Protein 4B4S (pdb70)

Radius of gyration: 15.06 Å; Cα contacts (8 Å, |Δi|>4): 180; chains: 2; bounding box: 37×44×38 Å

GO terms:
  GO:0089720 caspase binding (F, IPI)
  GO:0005515 protein binding (F, IPI)
  GO:0005739 mitochondrion (C, IDA)
  GO:0005829 cytosol (C, IDA)
  GO:0043066 negative regulation of apoptotic process (P, IDA)
  GO:0016020 membrane (C, TAS)
  GO:0007283 spermatogenesis (P, TAS)
  GO:0007292 female gamete generation (P, TAS)
  GO:0044233 mitochondria-associated endoplasmic reticulum membrane contact site (C, IDA)
  GO:0005783 endoplasmic reticulum (C, IDA)
  GO:0031965 nuclear membrane (C, EXP)
  GO:0005739 mitochondrion (C, EXP)
  GO:0005783 endoplasmic reticulum (C, EXP)
  GO:0005509 calcium ion binding (F, IMP)
  GO:0006915 apoptotic process (P, IMP)

Nearest PDB structures (foldseek):
  4b4s-assembly1_A  TM=1.007E+00  e=3.219E-21  Homo sapiens
  6fbx-assembly1_A  TM=8.158E-01  e=7.423E-06  Danio rerio
  6u63-assembly1_A  TM=7.486E-01  e=1.876E-05  Homo sapiens
  6o6g-assembly1_A  TM=7.548E-01  e=5.487E-05  Homo sapiens
  6fs2-assembly2_B  TM=7.278E-01  e=7.721E-05  Homo sapiens

Solvent-accessible surface area: 8737 Å² total; per-residue (Å²): 73,120,35,73,109,85,0,56,88,2,1,46,22,4,0,34,54,7,11,78,106,53,86,45,121,98,63,86,56,65,30,82,2,0,43,16,4,20,74,6,2,54,136,0,46,100,74,25,142,101,47,2,57,81,39,39,47,64,132,34,91,38,67,91,12,0,35,84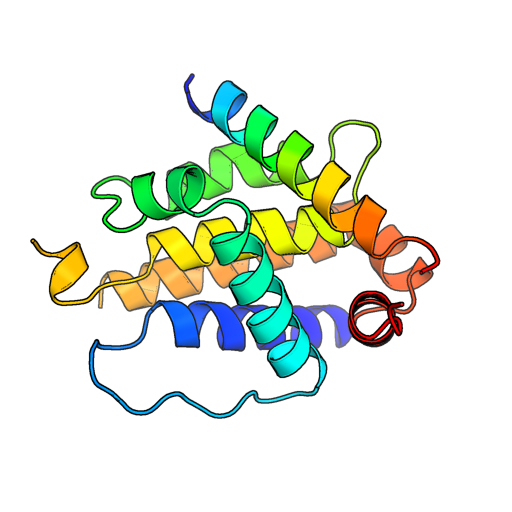,0,0,78,31,0,2,32,58,98,112,8,32,31,7,0,1,4,0,0,1,5,0,0,0,0,0,1,0,44,100,10,101,162,38,114,111,91,67,22,52,114,12,14,128,120,0,24,59,19,2,2,39,71,4,4,48,138,11,61,75,53,0,98,94,80,49,10,3,87,17,1,4,140,39,20,141,23,115,109,170,188,75,17,78,154,23,2,87,68,0,42,130,1,0,46,51,1,23,68,100,25,46,240,66

Sequence (172 aa):
DPLRERTELLLADYLGYSAREPGTPEPAPSTPEAAVLRSAAARLRQIHRSFFSAYLGYPGNRFELVALMADSVLSDSPGPTWGRVVTLVTFAGTLLERGPLVTAGDVARDSQRLVALLSSRLMGQHRAWLQAQGGWDGFSHFFRTPFPRPEIWIAQELRRIGDEFNAYYARR

InterPro domains:
  IPR002475 Bcl2-like [PS50062] (81-165)
  IPR020717 Apoptosis regulator, Bcl-2, BH1 motif, conserved site [PS01080] (86-105)
  IPR020726 Apoptosis regulator, Bcl-2, BH2 motif, conserved site [PS01258] (156-167)
  IPR026298 Bcl-2 family [PTHR11256] (7-190)
  IPR026298 Bcl-2 family [cd06845] (16-169)
  IPR036834 Bcl-2-like superfamily [G3DSA:1.10.437.10] (15-170)
  IPR036834 Bcl-2-like superfamily [SSF56854] (5-195)
  IPR046371 Bcl-2, Bcl-2 homology region 1-3 [PF00452] (49-163)
  IPR046371 Bcl-2, Bcl-2 homology region 1-3 [SM00337] (49-163)

Structure (mmCIF, N/CA/C/O backbone):
data_4B4S
#
_entry.id   4B4S
#
_cell.length_a   39.843
_cell.length_b   94.845
_cell.length_c   96.372
_cell.angle_alpha   90.00
_cell.angle_beta   90.00
_cell.angle_gamma   90.00
#
_symmetry.space_group_name_H-M   'C 2 2 21'
#
loop_
_entity.id
_entity.type
_entity.pdbx_description
1 polymer 'BCL-2-LIKE PROTEIN 10'
2 polymer 'BCL-2-LIKE PROTEIN 11'
3 non-polymer 'TETRAETHYLENE GLYCOL'
4 water water
#
loop_
_atom_site.group_PDB
_atom_site.id
_atom_site.type_symbol
_atom_site.label_atom_id
_atom_site.label_alt_id
_atom_site.label_comp_id
_atom_site.label_asym_id
_atom_site.label_entity_id
_atom_site.label_seq_id
_atom_site.pdbx_PDB_ins_code
_atom_site.Cartn_x
_atom_site.Cartn_y
_atom_site.Cartn_z
_atom_site.occupancy
_atom_site.B_iso_or_equiv
_atom_site.auth_seq_id
_atom_site.auth_comp_id
_atom_site.auth_asym_id
_atom_site.auth_atom_id
_atom_site.pdbx_PDB_model_num
ATOM 1 N N . ASP A 1 5 ? -6.215 3.994 26.339 1.00 58.49 2 ASP A N 1
ATOM 2 C CA . ASP A 1 5 ? -6.375 3.103 25.200 1.00 59.42 2 ASP A CA 1
ATOM 3 C C . ASP A 1 5 ? -5.470 3.538 24.057 1.00 51.44 2 ASP A C 1
ATOM 4 O O . ASP A 1 5 ? -5.430 4.713 23.711 1.00 48.66 2 ASP A O 1
ATOM 9 N N . PRO A 1 6 ? -4.728 2.589 23.481 1.00 48.75 3 PRO A N 1
ATOM 10 C CA . PRO A 1 6 ? -3.909 2.874 22.300 1.00 45.75 3 PRO A CA 1
ATOM 11 C C . PRO A 1 6 ? -4.746 3.418 21.145 1.00 40.17 3 PRO A C 1
ATOM 12 O O . PRO A 1 6 ? -4.266 4.262 20.387 1.00 37.15 3 PRO A O 1
ATOM 16 N N . LEU A 1 7 ? -5.978 2.939 21.010 1.00 39.88 4 LEU A N 1
ATOM 17 C CA . LEU A 1 7 ? -6.854 3.440 19.962 1.00 37.59 4 LEU A CA 1
ATOM 18 C C . LEU A 1 7 ? -7.265 4.877 20.277 1.00 36.20 4 LEU A C 1
ATOM 19 O O . LEU A 1 7 ? -7.421 5.699 19.368 1.00 35.16 4 LEU A O 1
ATOM 24 N N . ARG A 1 8 ? -7.428 5.179 21.563 1.00 35.17 5 ARG A N 1
ATOM 25 C CA . ARG A 1 8 ? -7.745 6.542 21.990 1.00 33.59 5 ARG A CA 1
ATOM 26 C C . ARG A 1 8 ? -6.553 7.453 21.719 1.00 31.51 5 ARG A C 1
ATOM 27 O O . ARG A 1 8 ? -6.710 8.547 21.178 1.00 28.58 5 ARG A O 1
ATOM 35 N N . GLU A 1 9 ? -5.361 7.002 22.096 1.00 33.70 6 GLU A N 1
ATOM 36 C CA . GLU A 1 9 ? -4.158 7.808 21.900 1.00 36.35 6 GLU A CA 1
ATOM 37 C C . GLU A 1 9 ? -3.887 8.038 20.408 1.00 32.70 6 GLU A C 1
ATOM 38 O O . GLU A 1 9 ? -3.472 9.125 20.017 1.00 30.77 6 GLU A O 1
ATOM 44 N N . ARG A 1 10 ? -4.120 7.024 19.582 1.00 31.83 7 ARG A N 1
ATOM 45 C CA . ARG A 1 10 ? -3.912 7.165 18.146 1.00 30.92 7 ARG A CA 1
ATOM 46 C C . ARG A 1 10 ? -4.922 8.171 17.576 1.00 27.90 7 ARG A C 1
ATOM 47 O O . ARG A 1 10 ? -4.596 8.983 16.706 1.00 24.67 7 ARG A O 1
ATOM 55 N N . THR A 1 11 ? -6.142 8.126 18.099 1.00 29.01 8 THR A N 1
ATOM 56 C CA . THR A 1 11 ? -7.181 9.076 17.722 1.00 26.52 8 THR A CA 1
ATOM 57 C C . THR A 1 11 ? -6.796 10.503 18.121 1.00 23.60 8 THR A C 1
ATOM 58 O O . THR A 1 11 ? -6.920 11.433 17.325 1.00 20.70 8 THR A O 1
ATOM 62 N N . GLU A 1 12 ? -6.321 10.673 19.354 1.00 23.46 9 GLU A N 1
ATOM 63 C CA . GLU A 1 12 ? -5.927 11.991 19.846 1.00 22.68 9 GLU A CA 1
ATOM 64 C C . GLU A 1 12 ? -4.758 12.573 19.056 1.00 21.59 9 GLU A C 1
ATOM 65 O O . GLU A 1 12 ? -4.717 13.777 18.783 1.00 23.28 9 GLU A O 1
ATOM 71 N N . LEU A 1 13 ? -3.803 11.729 18.686 1.00 22.00 10 LEU A N 1
ATOM 72 C CA . LEU A 1 13 ? -2.665 12.185 17.895 1.00 24.13 10 LEU A CA 1
ATOM 73 C C . LEU A 1 13 ? -3.123 12.675 16.518 1.00 22.26 10 LEU A C 1
ATOM 74 O O . LEU A 1 13 ? -2.638 13.687 16.011 1.00 20.95 10 LEU A O 1
ATOM 79 N N . LEU A 1 14 ? -4.050 11.944 15.910 1.00 21.29 11 LEU A N 1
ATOM 80 C CA . LEU A 1 14 ? -4.554 12.308 14.582 1.00 20.49 11 LEU A CA 1
ATOM 81 C C . LEU A 1 14 ? -5.237 13.675 14.599 1.00 19.82 11 LEU A C 1
ATOM 82 O O . LEU A 1 14 ? -4.975 14.525 13.743 1.00 20.04 11 LEU A O 1
ATOM 87 N N . LEU A 1 15 ? -6.102 13.898 15.581 1.00 19.68 12 LEU A N 1
ATOM 88 C CA . LEU A 1 15 ? -6.834 15.156 15.665 1.00 18.90 12 LEU A CA 1
ATOM 89 C C . LEU A 1 15 ? -5.909 16.313 16.036 1.00 19.13 12 LEU A C 1
ATOM 90 O O . LEU A 1 15 ? -6.061 17.417 15.521 1.00 20.05 12 LEU A O 1
ATOM 95 N N . ALA A 1 16 ? -4.953 16.061 16.925 1.00 19.36 13 ALA A N 1
ATOM 96 C CA . ALA A 1 16 ? -3.971 17.074 1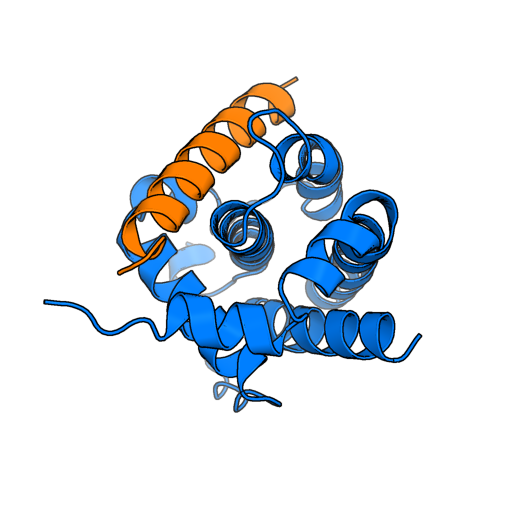7.299 1.00 21.37 13 ALA A CA 1
ATOM 97 C C . ALA A 1 16 ? -3.139 17.476 16.071 1.00 20.88 13 ALA A C 1
ATOM 98 O O . ALA A 1 16 ? -2.850 18.651 15.847 1.00 20.83 13 ALA A O 1
ATOM 100 N N . ASP A 1 17 ? -2.753 16.481 15.288 1.00 21.17 14 ASP A N 1
ATOM 101 C CA . ASP A 1 17 ? -2.000 16.721 14.067 1.00 20.92 14 ASP A CA 1
ATOM 102 C C . ASP A 1 17 ? -2.795 17.622 13.115 1.00 20.06 14 ASP A C 1
ATOM 103 O O . ASP A 1 17 ? -2.321 18.684 12.715 1.00 19.64 14 ASP A O 1
ATOM 108 N N . TYR A 1 18 ? -4.009 17.205 12.766 1.00 18.57 15 TYR A N 1
ATOM 109 C CA . TYR A 1 18 ? -4.812 17.958 11.816 1.00 17.20 15 TYR A CA 1
ATOM 110 C C . TYR A 1 18 ? -5.276 19.325 12.323 1.00 17.54 15 TYR A C 1
ATOM 111 O O . TYR A 1 18 ? -5.190 20.310 11.606 1.00 18.42 15 TYR A O 1
ATOM 120 N N . LEU A 1 19 ? -5.780 19.392 13.551 1.00 17.86 16 LEU A N 1
ATOM 121 C CA . LEU A 1 19 ? -6.268 20.656 14.079 1.00 18.80 16 LEU A CA 1
ATOM 122 C C . LEU A 1 19 ? -5.105 21.602 14.389 1.00 19.47 16 LEU A C 1
ATOM 123 O O . LEU A 1 19 ? -5.230 22.816 14.222 1.00 18.17 16 LEU A O 1
ATOM 128 N N . GLY A 1 20 ? -3.963 21.046 14.801 1.00 21.35 17 GLY A N 1
ATOM 129 C CA . GLY A 1 20 ? -2.759 21.843 15.011 1.00 22.22 17 GLY A CA 1
ATOM 130 C C . GLY A 1 20 ? -2.279 22.490 13.722 1.00 21.06 17 GLY A C 1
ATOM 131 O O . GLY A 1 20 ? -1.932 23.668 13.689 1.00 22.81 17 GLY A O 1
ATOM 132 N N . TYR A 1 21 ? -2.243 21.697 12.662 1.00 18.93 18 TYR A N 1
ATOM 133 C CA . TYR A 1 21 ? -1.993 22.190 11.312 1.00 18.24 18 TYR A CA 1
ATOM 134 C C . TYR A 1 21 ? -2.985 23.307 10.929 1.00 20.10 18 TYR A C 1
ATOM 135 O O . TYR A 1 21 ? -2.586 24.351 10.415 1.00 19.97 18 TYR A O 1
ATOM 144 N N . SER A 1 22 ? -4.271 23.088 11.189 1.00 21.12 19 SER A N 1
ATOM 145 C CA . SER A 1 22 ? -5.298 24.086 10.873 1.00 22.35 19 SER A CA 1
ATOM 146 C C . SER A 1 22 ? -5.096 25.387 11.652 1.00 20.85 19 SER A C 1
ATOM 147 O O . SER A 1 22 ? -5.314 26.473 11.110 1.00 21.57 19 SER A O 1
ATOM 150 N N . ALA A 1 23 ? -4.688 25.275 12.918 1.00 18.59 20 ALA A N 1
ATOM 151 C CA . ALA A 1 23 ? -4.581 26.434 13.803 1.00 19.26 20 ALA A CA 1
ATOM 152 C C . ALA A 1 23 ? -3.256 27.176 13.669 1.00 24.27 20 ALA A C 1
ATOM 153 O O . ALA A 1 23 ? -3.021 28.154 14.364 1.00 23.27 20 ALA A O 1
ATOM 155 N N . ARG A 1 24 ? -2.370 26.728 12.794 1.00 27.32 21 ARG A N 1
ATOM 156 C CA . ARG A 1 24 ? -1.017 27.237 12.886 1.00 30.96 21 ARG A CA 1
ATOM 157 C C . ARG A 1 24 ? -0.926 28.708 12.449 1.00 28.34 21 ARG A C 1
ATOM 158 O O . ARG A 1 24 ? -1.807 29.233 11.764 1.00 25.29 21 ARG A O 1
ATOM 166 N N . GLU A 1 25 ? 0.142 29.372 12.862 1.00 29.32 22 GLU A N 1
ATOM 167 C CA . GLU A 1 25 ? 0.341 30.770 12.517 1.00 34.39 22 GLU A CA 1
ATOM 168 C C . GLU A 1 25 ? 0.449 30.930 11.007 1.00 32.30 22 GLU A C 1
ATOM 169 O O . GLU A 1 25 ? 1.191 30.196 10.351 1.00 32.57 22 GLU A O 1
ATOM 175 N N . PRO A 1 26 ? -0.281 31.905 10.450 1.00 31.04 23 PRO A N 1
ATOM 176 C CA . PRO A 1 26 ? -0.255 32.106 9.000 1.00 30.27 23 PRO A CA 1
ATOM 177 C C . PRO A 1 26 ? 1.162 32.342 8.498 1.00 30.28 23 PRO A C 1
ATOM 178 O O . PRO A 1 26 ? 1.939 33.042 9.146 1.00 30.54 23 PRO A O 1
ATOM 182 N N . GLY A 1 27 ? 1.496 31.747 7.361 1.00 32.69 24 GLY A N 1
ATOM 183 C CA . GLY A 1 27 ? 2.783 31.983 6.737 1.00 34.44 24 GLY A CA 1
ATOM 184 C C . GLY A 1 27 ? 3.923 31.185 7.342 1.00 31.57 24 GLY A C 1
ATOM 185 O O . GLY A 1 27 ? 5.075 31.431 7.022 1.00 31.54 24 GLY A O 1
ATOM 186 N N . THR A 1 28 ? 3.616 30.236 8.221 1.00 29.30 25 THR A N 1
ATOM 187 C CA . THR A 1 28 ? 4.659 29.365 8.743 1.00 30.44 25 THR A CA 1
ATOM 188 C C . THR A 1 28 ? 4.690 28.056 7.963 1.00 27.52 25 THR A C 1
ATOM 189 O O . THR A 1 28 ? 3.686 27.647 7.385 1.00 25.74 25 THR A O 1
ATOM 193 N N . PRO A 1 29 ? 5.852 27.399 7.938 1.00 25.39 26 PRO A N 1
ATOM 194 C CA . PRO A 1 29 ? 5.966 26.125 7.227 1.00 25.00 26 PRO A CA 1
ATOM 195 C C . PRO A 1 29 ? 4.959 25.080 7.692 1.00 24.63 26 PRO A C 1
ATOM 196 O O . PRO A 1 29 ? 4.687 24.946 8.883 1.00 24.13 26 PRO A O 1
ATOM 200 N N . GLU A 1 30 ? 4.380 24.363 6.738 1.00 22.73 27 GLU A N 1
ATOM 201 C CA . GLU A 1 30 ? 3.451 23.289 7.050 1.00 21.77 27 GLU A CA 1
ATOM 202 C C . GLU A 1 30 ? 4.189 22.163 7.767 1.00 24.32 27 GLU A C 1
ATOM 203 O O . GLU A 1 30 ? 5.247 21.710 7.299 1.00 25.76 27 GLU A O 1
ATOM 209 N N . PRO A 1 31 ? 3.661 21.731 8.924 1.00 23.69 28 PRO A N 1
ATOM 210 C CA . PRO A 1 31 ? 4.270 20.600 9.626 1.00 26.63 28 PRO A CA 1
ATOM 211 C C . PRO A 1 31 ? 4.000 19.309 8.878 1.00 27.38 28 PRO A C 1
ATOM 212 O O . PRO A 1 31 ? 2.877 19.094 8.461 1.00 26.07 28 PRO A O 1
ATOM 216 N N . ALA A 1 32 ? 5.005 18.460 8.718 1.00 32.74 29 ALA A N 1
ATOM 217 C CA . ALA A 1 32 ? 4.811 17.189 8.038 1.00 33.32 29 ALA A CA 1
ATOM 218 C C . ALA A 1 32 ? 3.831 16.314 8.822 1.00 27.66 29 ALA A C 1
ATOM 219 O O . ALA A 1 32 ? 3.895 16.246 10.051 1.00 23.34 29 ALA A O 1
ATOM 221 N N . PRO A 1 33 ? 2.922 15.641 8.109 1.00 28.59 30 PRO A N 1
ATOM 222 C CA . PRO A 1 33 ? 2.015 14.686 8.753 1.00 29.73 30 PRO A CA 1
ATOM 223 C C . PRO A 1 33 ? 2.783 13.698 9.632 1.00 31.68 30 PRO A C 1
ATOM 224 O O . PRO A 1 33 ? 3.820 13.177 9.215 1.00 35.44 30 PRO A O 1
ATOM 228 N N . SER A 1 34 ? 2.273 13.444 10.828 1.00 28.38 31 SER A N 1
ATOM 229 C CA . SER A 1 34 ? 2.953 12.599 11.805 1.00 31.35 31 SER A CA 1
ATOM 230 C C . SER A 1 34 ? 2.783 11.103 11.525 1.00 30.58 31 SER A C 1
ATOM 231 O O . SER A 1 34 ? 3.607 10.288 11.948 1.00 32.28 31 SER A O 1
ATOM 234 N N . THR A 1 35 ? 1.718 10.760 10.802 1.00 25.73 32 THR A N 1
ATOM 235 C CA . THR A 1 35 ? 1.352 9.375 10.514 1.00 25.21 32 THR A CA 1
ATOM 236 C C . THR A 1 35 ? 0.720 9.288 9.129 1.00 25.80 32 THR A C 1
ATOM 237 O O . THR A 1 35 ? 0.332 10.311 8.567 1.00 23.03 32 THR A O 1
ATOM 241 N N . PRO A 1 36 ? 0.581 8.066 8.586 1.00 23.72 33 PRO A N 1
ATOM 242 C CA . PRO A 1 36 ? -0.142 7.905 7.313 1.00 23.67 33 PRO A CA 1
ATOM 243 C C . PRO A 1 36 ? -1.571 8.446 7.393 1.00 22.12 33 PRO A C 1
ATOM 244 O O . PRO A 1 36 ? -2.018 9.136 6.473 1.00 19.54 33 PRO A O 1
ATOM 248 N N . GLU A 1 37 ? -2.277 8.154 8.485 1.00 21.19 34 GLU A N 1
ATOM 249 C CA . GLU A 1 37 ? -3.661 8.598 8.602 1.00 20.01 34 GLU A CA 1
ATOM 250 C C . GLU A 1 37 ? -3.736 10.122 8.671 1.00 19.12 34 GLU A C 1
ATOM 251 O O . GLU A 1 37 ? -4.675 10.720 8.150 1.00 20.23 34 GLU A O 1
ATOM 257 N N . ALA A 1 38 ? -2.739 10.759 9.284 1.00 17.11 35 ALA A N 1
ATOM 258 C CA . ALA A 1 38 ? -2.690 12.213 9.295 1.00 14.98 35 ALA A CA 1
ATOM 259 C C . ALA A 1 38 ? -2.551 12.794 7.881 1.00 15.59 35 ALA A C 1
ATOM 260 O O . ALA A 1 38 ? -3.139 13.823 7.583 1.00 16.27 35 ALA A O 1
ATOM 262 N N . ALA A 1 39 ? -1.742 12.163 7.037 1.00 16.71 36 ALA A N 1
ATOM 263 C CA . ALA A 1 39 ? -1.568 12.623 5.654 1.00 18.23 36 ALA A CA 1
ATOM 264 C C . ALA A 1 39 ? -2.858 12.397 4.861 1.00 18.18 36 ALA A C 1
ATOM 265 O O . ALA A 1 39 ? -3.266 13.248 4.063 1.00 17.63 36 ALA A O 1
ATOM 267 N N . VAL A 1 40 ? -3.509 11.259 5.093 1.00 19.37 37 VAL A N 1
ATOM 268 C CA . VAL A 1 40 ? -4.767 10.958 4.403 1.00 19.11 37 VAL A CA 1
ATOM 269 C C . VAL A 1 40 ? -5.851 11.959 4.798 1.00 17.51 37 VAL A C 1
ATOM 270 O O . VAL A 1 40 ? -6.577 12.481 3.944 1.00 18.60 37 VAL A O 1
ATOM 274 N N . LEU A 1 41 ? -5.955 12.240 6.091 1.00 14.96 38 LEU A N 1
ATOM 275 C CA . LEU A 1 41 ? -6.953 13.187 6.578 1.00 15.22 38 LEU A CA 1
ATOM 276 C C . LEU A 1 41 ? -6.729 14.585 5.996 1.00 16.61 38 LEU A C 1
ATOM 277 O O . LEU A 1 41 ? -7.675 15.264 5.588 1.00 18.36 38 LEU A O 1
ATOM 282 N N . ARG A 1 42 ? -5.475 15.008 5.940 1.00 16.43 39 ARG A N 1
ATOM 283 C CA . ARG A 1 42 ? -5.166 16.311 5.403 1.00 18.00 39 ARG A CA 1
ATOM 284 C C . ARG A 1 42 ? -5.567 16.406 3.930 1.00 16.28 39 ARG A C 1
ATOM 285 O O . ARG A 1 42 ? -6.131 17.412 3.487 1.00 16.93 39 ARG A O 1
ATOM 293 N N . SER A 1 43 ? -5.277 15.356 3.180 1.00 15.94 40 SER A N 1
ATOM 294 C CA . SER A 1 43 ? -5.622 15.302 1.762 1.00 19.52 40 SER A CA 1
ATOM 295 C C . SER A 1 43 ? -7.144 15.239 1.543 1.00 19.53 40 SER A C 1
ATOM 296 O O . SER A 1 43 ? -7.702 15.948 0.698 1.00 18.81 40 SER A O 1
ATOM 299 N N . ALA A 1 44 ? -7.810 14.376 2.296 1.00 16.90 41 ALA A N 1
ATOM 300 C CA . ALA A 1 44 ? -9.260 14.247 2.175 1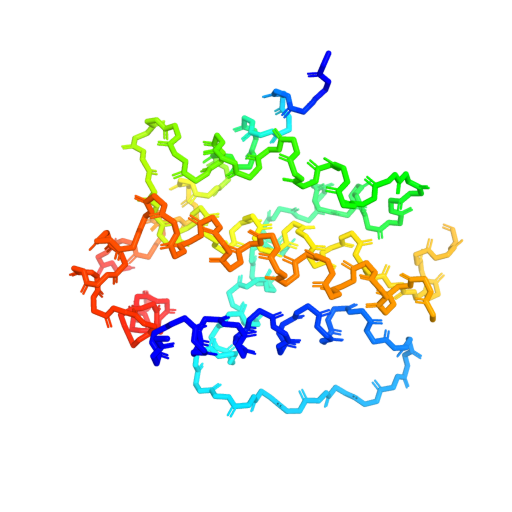.00 17.43 41 ALA A CA 1
ATOM 301 C C . ALA A 1 44 ? -9.969 15.554 2.552 1.00 16.76 41 ALA A C 1
ATOM 302 O O . ALA A 1 44 ? -10.898 15.982 1.865 1.00 16.94 41 ALA A O 1
ATOM 304 N N . ALA A 1 45 ? -9.540 16.180 3.649 1.00 16.96 42 ALA A N 1
ATOM 305 C CA . ALA A 1 45 ? -10.097 17.461 4.086 1.00 17.97 42 ALA A CA 1
ATOM 306 C C . ALA A 1 45 ? -9.942 18.547 3.018 1.00 18.63 42 ALA A C 1
ATOM 307 O O . ALA A 1 45 ? -10.851 19.353 2.793 1.00 17.79 42 ALA A O 1
ATOM 309 N N . ALA A 1 46 ? -8.776 18.587 2.389 1.00 19.43 43 ALA A N 1
ATOM 310 C CA . ALA A 1 46 ? -8.515 19.564 1.343 1.00 20.70 43 ALA A CA 1
ATOM 311 C C . ALA A 1 46 ? -9.451 19.339 0.148 1.00 21.14 43 ALA A C 1
ATOM 312 O O . ALA A 1 46 ? -10.004 20.292 -0.392 1.00 22.55 43 ALA A O 1
ATOM 314 N N . ARG A 1 47 ? -9.636 18.088 -0.261 1.00 19.64 44 ARG A N 1
ATOM 315 C CA . ARG A 1 47 ? -10.534 17.783 -1.390 1.00 22.77 44 ARG A CA 1
ATOM 316 C C . ARG A 1 47 ? -11.980 18.168 -1.026 1.00 21.17 44 ARG A C 1
ATOM 317 O O . ARG A 1 47 ? -12.708 18.770 -1.814 1.00 20.42 44 ARG A O 1
ATOM 325 N N . LEU A 1 48 ? -12.385 17.851 0.194 1.00 21.27 45 LEU A N 1
ATOM 326 C CA . LEU A 1 48 ? -13.729 18.179 0.644 1.00 20.97 45 LEU A CA 1
ATOM 327 C C . LEU A 1 48 ? -13.994 19.696 0.592 1.00 21.69 45 LEU A C 1
ATOM 328 O O . LEU A 1 48 ? -15.065 20.129 0.174 1.00 23.84 45 LEU A O 1
ATOM 333 N N . ARG A 1 49 ? -13.016 20.489 1.017 1.00 20.88 46 ARG A N 1
ATOM 334 C CA . ARG A 1 49 ? -13.149 21.933 1.025 1.00 23.23 46 ARG A CA 1
ATOM 335 C C . ARG A 1 49 ? -13.205 22.486 -0.387 1.00 24.92 46 ARG A C 1
ATOM 336 O O . ARG A 1 49 ? -13.858 23.499 -0.641 1.00 27.81 46 ARG A O 1
ATOM 344 N N . GLN A 1 50 ? -12.498 21.831 -1.297 1.00 22.02 47 GLN A N 1
ATOM 345 C CA . GLN A 1 50 ? -12.552 22.209 -2.699 1.00 23.82 47 GLN A CA 1
ATOM 346 C C . GLN A 1 50 ? -13.944 21.974 -3.273 1.00 23.12 47 GLN A C 1
ATOM 347 O O . GLN A 1 50 ? -14.487 22.821 -3.985 1.00 25.79 47 GLN A O 1
ATOM 353 N N . ILE A 1 51 ? -14.510 20.811 -2.972 1.00 21.48 48 ILE A N 1
ATOM 354 C CA . ILE A 1 51 ? -15.814 20.443 -3.514 1.00 24.67 48 ILE A CA 1
ATOM 355 C C . ILE A 1 51 ? -16.896 21.365 -2.971 1.00 25.07 48 ILE A C 1
ATOM 356 O O . ILE A 1 51 ? -17.808 21.756 -3.701 1.00 26.33 48 ILE A O 1
ATOM 361 N N . HIS A 1 52 ? -16.789 21.713 -1.691 1.00 26.96 49 HIS A N 1
ATOM 362 C CA . HIS A 1 52 ? -17.783 22.562 -1.034 1.00 29.41 49 HIS A CA 1
ATOM 363 C C . HIS A 1 52 ? -17.175 23.890 -0.604 1.00 29.78 49 HIS A C 1
ATOM 364 O O . HIS A 1 52 ? -17.320 24.305 0.543 1.00 29.46 49 HIS A O 1
ATOM 371 N N . ARG A 1 53 ? -16.517 24.563 -1.541 1.00 29.98 50 ARG A N 1
ATOM 372 C CA . ARG A 1 53 ? -15.757 25.766 -1.234 1.00 32.50 50 ARG A CA 1
ATOM 373 C C . ARG A 1 53 ? -16.629 26.860 -0.615 1.00 35.74 50 ARG A C 1
ATOM 374 O O . ARG A 1 53 ? -16.256 27.468 0.388 1.00 35.07 50 ARG A O 1
ATOM 382 N N . SER A 1 54 ? -17.791 27.111 -1.205 1.00 40.37 51 SER A N 1
ATOM 383 C CA . SER A 1 54 ? -18.641 28.190 -0.716 1.00 42.33 51 SER A CA 1
ATOM 384 C C . SER A 1 54 ? -19.198 27.902 0.681 1.00 38.35 51 SER A C 1
ATOM 385 O O . SER A 1 54 ? -19.308 28.816 1.490 1.00 39.99 51 SER A O 1
ATOM 388 N N . PHE A 1 55 ? -19.534 26.646 0.972 1.00 34.26 52 PHE A N 1
ATOM 389 C CA . PHE A 1 55 ? -20.004 26.291 2.315 1.00 33.11 52 PHE A CA 1
ATOM 390 C C . PHE A 1 55 ? -18.919 26.493 3.375 1.00 29.09 52 PHE A C 1
ATOM 391 O O . PHE A 1 55 ? -19.177 27.106 4.399 1.00 28.15 52 PHE A O 1
ATOM 399 N N . PHE A 1 56 ? -17.710 25.986 3.134 1.00 28.25 53 PHE A N 1
ATOM 400 C CA . PHE A 1 56 ? -16.647 26.062 4.145 1.00 28.69 53 PHE A CA 1
ATOM 401 C C . PHE A 1 56 ? -16.018 27.453 4.220 1.00 32.02 53 PHE A C 1
ATOM 402 O O . PHE A 1 56 ? -15.649 27.911 5.299 1.00 32.94 53 PHE A O 1
ATOM 410 N N . SER A 1 57 ? -15.906 28.128 3.080 1.00 33.98 54 SER A N 1
ATOM 411 C CA . SER A 1 57 ? -15.346 29.475 3.059 1.00 36.66 54 SER A CA 1
ATOM 412 C C . SER A 1 57 ? -16.172 30.425 3.918 1.00 37.14 54 SER A C 1
ATOM 413 O O . SER A 1 57 ? -15.661 31.426 4.413 1.00 40.99 54 SER A O 1
ATOM 416 N N . ALA A 1 58 ? -17.442 30.095 4.114 1.00 36.19 55 ALA A N 1
ATOM 417 C CA . ALA A 1 58 ? -18.342 30.956 4.868 1.00 37.53 55 ALA A CA 1
ATOM 418 C C . ALA A 1 58 ? -18.042 30.926 6.374 1.00 35.02 55 ALA A C 1
ATOM 419 O O . ALA A 1 58 ? -18.419 31.846 7.098 1.00 35.99 55 ALA A O 1
ATOM 421 N N . TYR A 1 59 ? -17.358 29.878 6.832 1.00 31.21 56 TYR A N 1
ATOM 422 C CA . TYR A 1 59 ? -17.031 29.722 8.249 1.00 31.25 56 TYR A CA 1
ATOM 423 C C . TYR A 1 59 ? -15.551 29.958 8.527 1.00 32.05 56 TYR A C 1
ATOM 424 O O . TYR A 1 59 ? -15.067 29.749 9.649 1.00 29.64 56 TYR A O 1
ATOM 433 N N . LEU A 1 60 ? -14.841 30.408 7.504 1.00 35.51 57 LEU A N 1
ATOM 434 C CA . LEU A 1 60 ? -13.395 30.461 7.545 1.00 38.82 57 LEU A CA 1
ATOM 435 C C . LEU A 1 60 ? -12.882 31.472 8.581 1.00 44.89 57 LEU A C 1
ATOM 436 O O . LEU A 1 60 ? -11.943 31.188 9.322 1.00 49.65 57 LEU A O 1
ATOM 441 N N . GLY A 1 61 ? -13.497 32.643 8.645 1.00 46.65 58 GLY A N 1
ATOM 442 C CA . GLY A 1 61 ? -13.134 33.632 9.649 1.00 48.03 58 GLY A CA 1
ATOM 443 C C . GLY A 1 61 ? -14.128 33.675 10.801 1.00 46.44 58 GLY A C 1
ATOM 444 O O . GLY A 1 61 ? -14.436 34.749 11.327 1.00 49.54 58 GLY A O 1
ATOM 445 N N . TYR A 1 62 ? -14.630 32.509 11.202 1.00 40.06 59 TYR A N 1
ATOM 446 C CA . TYR A 1 62 ? -15.758 32.449 12.138 1.00 35.51 59 TYR A CA 1
ATOM 447 C C . TYR A 1 62 ? -15.396 33.138 13.465 1.00 36.46 59 TYR A C 1
ATOM 448 O O . TYR A 1 62 ? -14.556 32.628 14.209 1.00 33.94 59 TYR A O 1
ATOM 457 N N . PRO A 1 63 ? -16.033 34.293 13.763 1.00 44.23 60 PRO A N 1
ATOM 458 C CA . PRO A 1 63 ? -15.766 35.173 14.915 1.00 47.47 60 PRO A CA 1
ATOM 459 C C . PRO A 1 63 ? -16.434 34.722 16.203 1.00 43.88 60 PRO A C 1
ATOM 460 O O . PRO A 1 63 ? -16.212 35.342 17.238 1.00 47.17 60 PRO A O 1
ATOM 464 N N . GLY A 1 64 ? -17.245 33.674 16.137 1.00 37.10 61 GLY A N 1
ATOM 465 C CA . GLY A 1 64 ? -18.013 33.241 17.298 1.00 35.82 61 GLY A CA 1
ATOM 466 C C . GLY A 1 64 ? -17.327 32.150 18.095 1.00 33.17 61 GLY A C 1
ATOM 467 O O . GLY A 1 64 ? -16.162 31.819 17.855 1.00 31.31 61 GLY A O 1
ATOM 468 N N . ASN A 1 65 ? -18.056 31.577 19.047 1.00 32.74 62 ASN A N 1
ATOM 469 C CA . ASN A 1 65 ? -17.508 30.535 19.908 1.00 30.89 62 ASN A CA 1
ATOM 470 C C . ASN A 1 65 ? -17.310 29.225 19.145 1.00 28.65 62 ASN A C 1
ATOM 471 O O . ASN A 1 65 ? -18.276 28.504 18.862 1.00 27.62 62 ASN A O 1
ATOM 476 N N . ARG A 1 66 ? -16.050 28.933 18.829 1.00 27.72 63 ARG A N 1
ATOM 477 C CA . ARG A 1 66 ? -15.679 27.777 18.012 1.00 27.86 63 ARG A CA 1
ATOM 478 C C . ARG A 1 66 ? -16.001 26.459 18.708 1.00 27.01 63 ARG A C 1
ATOM 479 O O . ARG A 1 66 ? -16.569 25.553 18.107 1.00 25.67 63 ARG A O 1
ATOM 487 N N . PHE A 1 67 ? -15.605 26.339 19.969 1.00 26.28 64 PHE A N 1
ATOM 488 C CA . PHE A 1 67 ? -15.879 25.111 20.716 1.00 26.76 64 PHE A CA 1
ATOM 489 C C . PHE A 1 67 ? -17.383 24.845 20.838 1.00 27.27 64 PHE A C 1
ATOM 490 O O . PHE A 1 67 ? -17.843 23.732 20.578 1.00 25.88 64 PHE A O 1
ATOM 498 N N . GLU A 1 68 ? -18.143 25.865 21.227 1.00 29.63 65 GLU A N 1
ATOM 499 C CA . GLU A 1 68 ? -19.584 25.714 21.393 1.00 31.43 65 GLU A CA 1
ATOM 500 C C . GLU A 1 68 ? -20.214 25.184 20.116 1.00 28.97 65 GLU A C 1
ATOM 501 O O . GLU A 1 68 ? -21.026 24.261 20.147 1.00 27.96 65 GLU A O 1
ATOM 507 N N . LEU A 1 69 ? -19.837 25.777 18.990 1.00 27.50 66 LEU A N 1
ATOM 508 C CA . LEU A 1 69 ? -20.435 25.418 17.707 1.00 27.27 66 LEU A CA 1
ATOM 509 C C . LEU A 1 69 ? -20.269 23.931 17.393 1.00 25.51 66 LEU A C 1
ATOM 510 O O . LEU A 1 69 ? -21.232 23.245 17.052 1.00 25.66 66 LEU A O 1
ATOM 515 N N . VAL A 1 70 ? -19.045 23.433 17.509 1.00 23.99 67 VAL A N 1
ATOM 516 C CA . VAL A 1 70 ? -18.767 22.030 17.225 1.00 23.75 67 VAL A CA 1
ATOM 517 C C . VAL A 1 70 ? -19.397 21.109 18.281 1.00 23.54 67 VAL A C 1
ATOM 518 O O . VAL A 1 70 ? -19.847 20.010 17.961 1.00 23.97 67 VAL A O 1
ATOM 522 N N . ALA A 1 71 ? -19.428 21.555 19.533 1.00 23.27 68 ALA A N 1
ATOM 523 C CA . ALA A 1 71 ? -19.997 20.753 20.617 1.00 23.44 68 ALA A CA 1
ATOM 524 C C . ALA A 1 71 ? -21.506 20.577 20.445 1.00 25.75 68 ALA A C 1
ATOM 525 O O . ALA A 1 71 ? -22.073 19.551 20.816 1.00 26.21 68 ALA A O 1
ATOM 527 N N . LEU A 1 72 ? -22.155 21.588 19.885 1.00 27.74 69 LEU A N 1
ATOM 528 C CA . LEU A 1 72 ? -23.584 21.530 19.622 1.00 30.58 69 LEU A CA 1
ATOM 529 C C . LEU A 1 72 ? -23.947 20.511 18.533 1.00 32.17 69 LEU A C 1
ATOM 530 O O . LEU A 1 72 ? -25.050 19.972 18.534 1.00 32.99 69 LEU A O 1
ATOM 535 N N . MET A 1 73 ? -23.011 20.231 17.629 1.00 30.52 70 MET A N 1
ATOM 536 C CA . MET A 1 73 ? -23.304 19.415 16.459 1.00 33.28 70 MET A CA 1
ATOM 537 C C . MET A 1 73 ? -22.628 18.041 16.436 1.00 31.91 70 MET A C 1
ATOM 538 O O . MET A 1 73 ? -23.039 17.156 15.676 1.00 32.96 70 MET A O 1
ATOM 543 N N . ALA A 1 74 ? -21.589 17.858 17.240 1.00 29.95 71 ALA A N 1
ATOM 544 C CA . ALA A 1 74 ? -20.740 16.677 17.105 1.00 30.05 71 ALA A CA 1
ATOM 545 C C . ALA A 1 74 ? -21.532 15.368 17.182 1.00 32.51 71 ALA A C 1
ATOM 546 O O . ALA A 1 74 ? -21.331 14.472 16.360 1.00 32.77 71 ALA A O 1
ATOM 548 N N . ASP A 1 75 ? -22.436 15.252 18.154 1.00 31.87 72 ASP A N 1
ATOM 549 C CA . ASP A 1 75 ? -23.184 14.010 18.330 1.00 34.60 72 ASP A CA 1
ATOM 550 C C . ASP A 1 75 ? -24.139 13.661 17.175 1.00 34.26 72 ASP A C 1
ATOM 551 O O . ASP A 1 75 ? -24.179 12.512 16.737 1.00 34.14 72 ASP A O 1
ATOM 556 N N . SER A 1 76 ? -24.923 14.630 16.707 1.00 35.19 73 SER A N 1
ATOM 557 C CA . SER A 1 76 ? -25.859 14.384 15.609 1.00 40.19 73 SER A CA 1
ATOM 558 C C . SER A 1 76 ? -25.124 14.099 14.308 1.00 36.04 73 SER A C 1
ATOM 559 O O . SER A 1 76 ? -25.495 13.187 13.573 1.00 36.32 73 SER A O 1
ATOM 562 N N . VAL A 1 77 ? -24.080 14.872 14.028 1.00 32.54 74 VAL A N 1
ATOM 563 C CA . VAL A 1 77 ? -23.343 14.713 12.778 1.00 31.06 74 VAL A CA 1
ATOM 564 C C . VAL A 1 77 ? -22.768 13.303 12.697 1.00 32.34 74 VAL A C 1
ATOM 565 O O . VAL A 1 77 ? -22.828 12.661 11.646 1.00 34.84 74 VAL A O 1
ATOM 569 N N . LEU A 1 78 ? -22.238 12.811 13.818 1.00 31.83 75 LEU A N 1
ATOM 570 C CA . LEU A 1 78 ? -21.689 11.455 13.857 1.00 33.25 75 LEU A CA 1
ATOM 571 C C . LEU A 1 78 ? -22.763 10.368 13.995 1.00 39.10 75 LEU A C 1
ATOM 572 O O . LEU A 1 78 ? -22.605 9.268 13.461 1.00 40.82 75 LEU A O 1
ATOM 577 N N . SER A 1 79 ? -23.853 10.676 14.698 1.00 41.67 76 SER A N 1
ATOM 578 C CA . SER A 1 79 ? -24.800 9.643 15.124 1.00 46.82 76 SER A CA 1
ATOM 579 C C . SER A 1 79 ? -26.009 9.461 14.211 1.00 50.87 76 SER A C 1
ATOM 580 O O . SER A 1 79 ? -26.363 8.335 13.857 1.00 55.29 76 SER A O 1
ATOM 583 N N . ASP A 1 80 ? -26.651 10.566 13.849 1.00 51.63 77 ASP A N 1
ATOM 584 C CA . ASP A 1 80 ? -27.951 10.512 13.183 1.00 57.65 77 ASP A CA 1
ATOM 585 C C . ASP A 1 80 ? -27.954 9.584 11.966 1.00 62.11 77 ASP A C 1
ATOM 586 O O . ASP A 1 80 ? -26.978 9.513 11.215 1.00 58.53 77 ASP A O 1
ATOM 591 N N . SER A 1 81 ? -29.061 8.868 11.787 1.00 69.69 78 SER A N 1
ATOM 592 C CA . SER A 1 81 ? -29.225 7.975 10.645 1.00 74.10 78 SER A CA 1
ATOM 593 C C . SER A 1 81 ? -28.818 8.697 9.366 1.00 73.54 78 SER A C 1
ATOM 594 O O . SER A 1 81 ? -29.016 9.908 9.245 1.00 69.13 78 SER A O 1
ATOM 597 N N . PRO A 1 82 ? -28.248 7.960 8.401 1.00 80.68 79 PRO A N 1
ATOM 598 C CA . PRO A 1 82 ? -27.928 6.525 8.447 1.00 84.53 79 PRO A CA 1
ATOM 599 C C . PRO A 1 82 ? -26.981 6.075 9.569 1.00 80.29 79 PRO A C 1
ATOM 600 O O . PRO A 1 82 ? -27.013 4.898 9.931 1.00 85.27 79 PRO A O 1
ATOM 604 N N . GLY A 1 83 ? -26.157 6.970 10.103 1.00 69.11 80 GLY A N 1
ATOM 605 C CA . GLY A 1 83 ? -25.235 6.601 11.166 1.00 62.34 80 GLY A CA 1
ATOM 606 C C . GLY A 1 83 ? -23.841 7.120 10.886 1.00 55.79 80 GLY A C 1
ATOM 607 O O . GLY A 1 83 ? -23.658 7.915 9.964 1.00 56.64 80 GLY A O 1
ATOM 608 N N . PRO A 1 84 ? -22.845 6.674 11.671 1.00 48.79 81 PRO A N 1
ATOM 609 C CA . PRO A 1 84 ? -21.483 7.152 11.410 1.00 41.94 81 PRO A CA 1
ATOM 610 C C . PRO A 1 84 ? -20.909 6.547 10.132 1.00 38.26 81 PRO A C 1
ATOM 611 O O . PRO A 1 84 ? -21.172 5.385 9.820 1.00 39.71 81 PRO A O 1
ATOM 615 N N . THR A 1 85 ? -20.157 7.353 9.392 1.00 33.08 82 THR A N 1
ATOM 616 C CA . THR A 1 85 ? -19.389 6.893 8.238 1.00 31.53 82 THR A CA 1
ATOM 617 C C . THR A 1 85 ? -18.088 7.683 8.224 1.00 29.94 82 THR A C 1
ATOM 618 O O . THR A 1 85 ? -18.005 8.756 8.820 1.00 26.72 82 THR A O 1
ATOM 622 N N . TRP A 1 86 ? -17.072 7.173 7.536 1.00 25.04 83 TRP A N 1
ATOM 623 C CA . TRP A 1 86 ? -15.826 7.900 7.425 1.00 22.98 83 TRP A CA 1
ATOM 624 C C . TRP A 1 86 ? -16.067 9.270 6.793 1.00 24.16 83 TRP A C 1
ATOM 625 O O . TRP A 1 86 ? -15.380 10.231 7.116 1.00 24.90 83 TRP A O 1
ATOM 636 N N . GLY A 1 87 ? -17.019 9.357 5.866 1.00 25.37 84 GLY A N 1
ATOM 637 C CA . GLY A 1 87 ? -17.313 10.628 5.224 1.00 26.11 84 GLY A CA 1
ATOM 638 C C . GLY A 1 87 ? -17.750 11.668 6.248 1.00 25.60 84 GLY A C 1
ATOM 639 O O . GLY A 1 87 ? -17.303 12.813 6.214 1.00 24.16 84 GLY A O 1
ATOM 640 N N . ARG A 1 88 ? -18.632 11.275 7.161 1.00 26.42 85 ARG A N 1
ATOM 641 C CA . ARG A 1 88 ? -19.084 12.165 8.235 1.00 27.38 85 ARG A CA 1
ATOM 642 C C . ARG A 1 88 ? -17.951 12.579 9.162 1.00 24.54 85 ARG A C 1
ATOM 643 O O . ARG A 1 88 ? -17.863 13.725 9.598 1.00 25.25 85 ARG A O 1
ATOM 651 N N . VAL A 1 89 ? -17.103 11.621 9.498 1.00 23.29 86 VAL A N 1
ATOM 652 C CA . VAL A 1 89 ? -15.980 11.889 10.381 1.00 22.05 86 VAL A CA 1
ATOM 653 C C . VAL A 1 89 ? -15.090 12.961 9.767 1.00 21.11 86 VAL A C 1
ATOM 654 O O . VAL A 1 89 ? -14.754 13.945 10.421 1.00 21.06 86 VAL A O 1
ATOM 658 N N . VAL A 1 90 ? -14.731 12.798 8.497 1.00 21.10 87 VAL A N 1
ATOM 659 C CA . VAL A 1 90 ? -13.879 13.784 7.844 1.00 20.32 87 VAL A CA 1
ATOM 660 C C . VAL A 1 90 ? -14.583 15.136 7.795 1.00 20.55 87 VAL A C 1
ATOM 661 O O . VAL A 1 90 ? -13.963 16.173 8.003 1.00 19.62 87 VAL A O 1
ATOM 665 N N . THR A 1 91 ? -15.885 15.126 7.516 1.00 19.77 88 THR A N 1
ATOM 666 C CA . THR A 1 91 ? -16.629 16.370 7.350 1.00 20.08 88 THR A CA 1
ATOM 667 C C . THR A 1 91 ? -16.660 17.183 8.644 1.00 18.55 88 THR A C 1
ATOM 668 O O . THR A 1 91 ? -16.422 18.395 8.629 1.00 17.92 88 THR A O 1
ATOM 672 N N . LEU A 1 92 ? -16.916 16.517 9.764 1.00 18.85 89 LEU A N 1
ATOM 673 C CA . LEU A 1 92 ? -16.981 17.190 11.059 1.00 19.06 89 LEU A CA 1
ATOM 674 C C . LEU A 1 92 ? -15.613 17.716 11.454 1.00 19.12 89 LEU A C 1
ATOM 675 O O . LEU A 1 92 ? -15.488 18.826 11.966 1.00 20.26 89 LEU A O 1
ATOM 680 N N . VAL A 1 93 ? -14.586 16.901 11.244 1.00 19.91 90 VAL A N 1
ATOM 681 C CA . VAL A 1 93 ? -13.231 17.283 11.622 1.00 20.62 90 VAL A CA 1
ATOM 682 C C . VAL A 1 93 ? -12.756 18.421 10.729 1.00 19.66 90 VAL A C 1
ATOM 683 O O . VAL A 1 93 ? -12.096 19.352 11.184 1.00 18.06 90 VAL A O 1
ATOM 687 N N . THR A 1 94 ? -13.093 18.341 9.448 1.00 18.54 91 THR A N 1
ATOM 688 C CA . THR A 1 94 ? -12.720 19.390 8.511 1.00 18.17 91 THR A CA 1
ATOM 689 C C . THR A 1 94 ? -13.408 20.692 8.893 1.00 15.94 91 THR A C 1
ATOM 690 O O . THR A 1 94 ? -12.823 21.766 8.796 1.00 16.67 91 THR A O 1
ATOM 694 N N . PHE A 1 95 ? -14.663 20.598 9.304 1.00 15.86 92 PHE A N 1
ATOM 695 C CA . PHE A 1 95 ? -15.392 21.783 9.741 1.00 18.42 92 PHE A CA 1
ATOM 696 C C . PHE A 1 95 ? -14.712 22.435 10.944 1.00 17.29 92 PHE A C 1
ATOM 697 O O . PHE A 1 95 ? -14.517 23.644 10.986 1.00 20.18 92 PHE A O 1
ATOM 705 N N . ALA A 1 96 ? -14.352 21.627 11.923 1.00 16.80 93 ALA A N 1
ATOM 706 C CA . ALA A 1 96 ? -13.648 22.127 13.105 1.00 17.84 93 ALA A CA 1
ATOM 707 C C . ALA A 1 96 ? -12.337 22.816 12.719 1.00 17.96 93 ALA A C 1
ATOM 708 O O . ALA A 1 96 ? -12.022 23.884 13.236 1.00 18.17 93 ALA A O 1
ATOM 710 N N . GLY A 1 97 ? -11.591 22.218 11.793 1.00 18.53 94 GLY A N 1
ATOM 711 C CA . GLY A 1 97 ? -10.332 22.796 11.338 1.00 19.80 94 GLY A CA 1
ATOM 712 C C . GLY A 1 97 ? -10.540 24.134 10.656 1.00 21.04 94 GLY A C 1
ATOM 713 O O . GLY A 1 97 ? -9.779 25.086 10.854 1.00 20.25 94 GLY A O 1
ATOM 714 N N . THR A 1 98 ? -11.596 24.215 9.853 1.00 20.79 95 THR A N 1
ATOM 715 C CA . THR A 1 98 ? -11.946 25.454 9.157 1.00 19.42 95 THR A CA 1
ATOM 716 C C . THR A 1 98 ? -12.129 26.623 10.118 1.00 19.04 95 THR A C 1
ATOM 717 O O . THR A 1 98 ? -11.672 27.736 9.859 1.00 20.18 95 THR A O 1
ATOM 721 N N . LEU A 1 99 ? -12.799 26.367 11.236 1.00 19.28 96 LEU A N 1
ATOM 722 C CA . LEU A 1 99 ? -13.042 27.389 12.247 1.00 21.19 96 LEU A CA 1
ATOM 723 C C . LEU A 1 99 ? -11.750 27.964 12.836 1.00 21.55 96 LEU A C 1
ATOM 724 O O . LEU A 1 99 ? -11.726 29.110 13.286 1.00 23.70 96 LEU A O 1
ATOM 729 N N . LEU A 1 100 ? -10.684 27.166 12.822 1.00 20.80 97 LEU A N 1
ATOM 730 C CA . LEU A 1 100 ? -9.411 27.534 13.448 1.00 21.89 97 LEU A CA 1
ATOM 731 C C . LEU A 1 100 ? -8.463 28.289 12.510 1.00 22.87 97 LEU A C 1
ATOM 732 O O . LEU A 1 100 ? -7.464 28.862 12.940 1.00 23.86 97 LEU A O 1
ATOM 737 N N . GLU A 1 101 ? -8.768 28.310 11.226 1.00 22.17 98 GLU A N 1
ATOM 738 C CA . GLU A 1 101 ? -7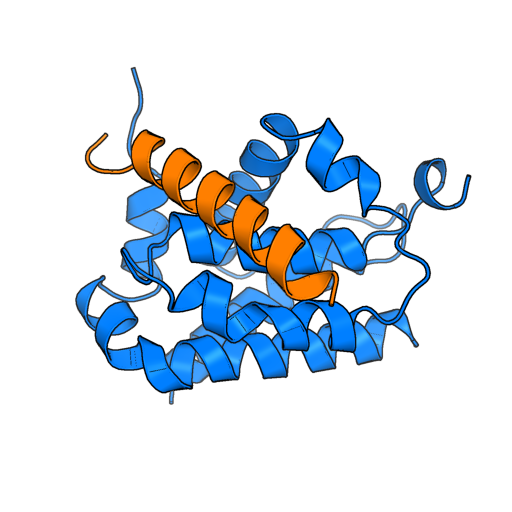.827 28.881 10.266 1.00 23.66 98 GLU A CA 1
ATOM 739 C C . GLU A 1 101 ? -7.767 30.392 10.331 1.00 27.08 98 GLU A C 1
ATOM 740 O O . GLU A 1 101 ? -8.778 31.062 10.494 1.00 28.96 98 GLU A O 1
ATOM 746 N N . ARG A 1 102 ? -6.563 30.926 10.200 1.00 30.13 99 ARG A N 1
ATOM 747 C CA . ARG A 1 102 ? -6.384 32.365 10.098 1.00 35.33 99 ARG A CA 1
ATOM 748 C C . ARG A 1 102 ? -5.507 32.658 8.893 1.00 36.21 99 ARG A C 1
ATOM 749 O O . ARG A 1 102 ? -5.022 31.742 8.236 1.00 35.90 99 ARG A O 1
ATOM 757 N N . GLY A 1 103 ? -5.314 33.933 8.596 1.00 39.11 100 GLY A N 1
ATOM 758 C CA . GLY A 1 103 ? -4.515 34.310 7.448 1.00 40.96 100 GLY A CA 1
ATOM 759 C C . GLY A 1 103 ? -4.988 35.614 6.854 1.00 42.93 100 GLY A C 1
ATOM 760 O O . GLY A 1 103 ? -6.089 36.071 7.160 1.00 40.61 100 GLY A O 1
ATOM 761 N N . PRO A 1 104 ? -4.157 36.211 5.988 1.00 47.68 101 PRO A N 1
ATOM 762 C CA . PRO A 1 104 ? -4.393 37.537 5.410 1.00 53.54 101 PRO A CA 1
ATOM 763 C C . PRO A 1 104 ? -5.781 37.670 4.797 1.00 59.16 101 PRO A C 1
ATOM 764 O O . PRO A 1 104 ? -6.484 38.641 5.072 1.00 60.47 101 PRO A O 1
ATOM 768 N N . LEU A 1 105 ? -6.165 36.701 3.974 1.00 65.77 102 LEU A N 1
ATOM 769 C CA . LEU A 1 105 ? -7.454 36.741 3.297 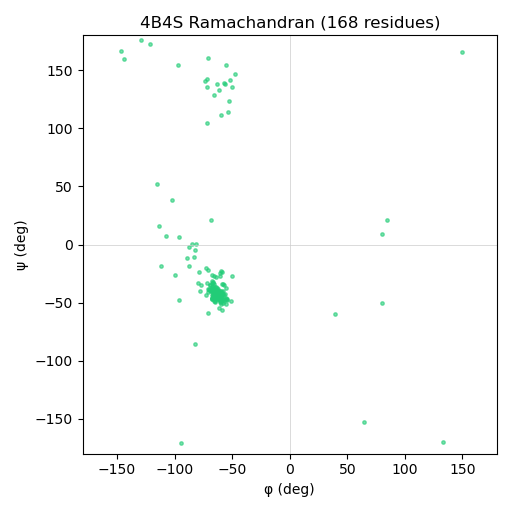1.00 72.59 102 LEU A CA 1
ATOM 770 C C . LEU A 1 105 ? -8.602 36.584 4.288 1.00 72.80 102 LEU A C 1
ATOM 771 O O . LEU A 1 105 ? -9.690 37.125 4.087 1.00 79.19 102 LEU A O 1
ATOM 776 N N . VAL A 1 106 ? -8.352 35.837 5.357 1.00 63.93 103 VAL A N 1
ATOM 777 C CA . VAL A 1 106 ? -9.358 35.615 6.386 1.00 59.73 103 VAL A CA 1
ATOM 778 C C . VAL A 1 106 ? -9.592 36.892 7.188 1.00 65.12 103 VAL A C 1
ATOM 779 O O . VAL A 1 106 ? -10.707 37.414 7.232 1.00 65.46 103 VAL A O 1
ATOM 783 N N . THR A 1 107 ? -8.534 37.395 7.815 1.00 71.66 104 THR A N 1
ATOM 784 C CA . THR A 1 107 ? -8.618 38.621 8.603 1.00 76.86 104 THR A CA 1
ATOM 785 C C . THR A 1 107 ? -9.294 39.757 7.833 1.00 80.91 104 THR A C 1
ATOM 786 O O . THR A 1 107 ? -9.890 40.650 8.437 1.00 84.18 104 THR A O 1
ATOM 790 N N . ALA A 1 108 ? -9.201 39.725 6.506 1.00 80.14 105 ALA A N 1
ATOM 791 C CA . ALA A 1 108 ? -9.818 40.754 5.677 1.00 82.88 105 ALA A CA 1
ATOM 792 C C . ALA A 1 108 ? -11.339 40.667 5.746 1.00 84.31 105 ALA A C 1
ATOM 793 O O . ALA A 1 108 ? -11.961 39.897 5.013 1.00 84.47 105 ALA A O 1
ATOM 795 N N . GLY A 1 124 ? -2.525 31.732 21.717 1.00 61.68 121 GLY A N 1
ATOM 796 C CA . GLY A 1 124 ? -3.077 31.466 23.032 1.00 60.42 121 GLY A CA 1
ATOM 797 C C . GLY A 1 124 ? -4.528 31.029 22.968 1.00 55.47 121 GLY A C 1
ATOM 798 O O . GLY A 1 124 ? -4.875 29.929 23.410 1.00 51.44 121 GLY A O 1
ATOM 799 N N . ASP A 1 125 ? -5.379 31.896 22.424 1.00 55.69 122 ASP A N 1
ATOM 800 C CA . ASP A 1 125 ? -6.797 31.584 22.260 1.00 51.23 122 ASP A CA 1
ATOM 801 C C . ASP A 1 125 ? -6.990 30.432 21.279 1.00 40.84 122 ASP A C 1
ATOM 802 O O . ASP A 1 125 ? -7.704 29.472 21.561 1.00 35.54 122 ASP A O 1
ATOM 807 N N . VAL A 1 126 ? -6.353 30.537 20.119 1.00 37.99 123 VAL A N 1
ATOM 808 C CA . VAL A 1 126 ? -6.480 29.505 19.100 1.00 34.70 123 VAL A CA 1
ATOM 809 C C . VAL A 1 126 ? -5.908 28.203 19.645 1.00 29.94 123 VAL A C 1
ATOM 810 O O . VAL A 1 126 ? -6.441 27.129 19.397 1.00 27.40 123 VAL A O 1
ATOM 814 N N . ALA A 1 127 ? -4.826 28.310 20.406 1.00 33.43 124 ALA A N 1
ATOM 815 C CA . ALA A 1 127 ? -4.182 27.141 21.000 1.00 36.35 124 ALA A CA 1
ATOM 816 C C . ALA A 1 127 ? -5.129 26.377 21.928 1.00 35.48 124 ALA A C 1
ATOM 817 O O . ALA A 1 127 ? -5.289 25.164 21.788 1.00 32.39 124 ALA A O 1
ATOM 819 N N . ARG A 1 128 ? -5.760 27.083 22.864 1.00 37.16 125 ARG A N 1
ATOM 820 C CA . ARG A 1 128 ? -6.679 26.438 23.801 1.00 38.50 125 ARG A CA 1
ATOM 821 C C . ARG A 1 128 ? -7.901 25.867 23.077 1.00 29.82 125 ARG A C 1
ATOM 822 O O . ARG A 1 128 ? -8.351 24.765 23.390 1.00 27.07 125 ARG A O 1
ATOM 830 N N . ASP A 1 129 ? -8.435 26.612 22.111 1.00 27.25 126 ASP A N 1
ATOM 831 C CA . ASP A 1 129 ? -9.574 26.130 21.328 1.00 26.78 126 ASP A CA 1
ATOM 832 C C . ASP A 1 129 ? -9.253 24.831 20.582 1.00 23.29 126 ASP A C 1
ATOM 833 O O . ASP A 1 129 ? -10.088 23.927 20.512 1.00 20.48 126 ASP A O 1
ATOM 838 N N . SER A 1 130 ? -8.050 24.731 20.025 1.00 25.09 127 SER A N 1
ATOM 839 C CA . SER A 1 130 ? -7.673 23.522 19.301 1.00 27.17 127 SER A CA 1
ATOM 840 C C . SER A 1 130 ? -7.547 22.361 20.281 1.00 26.34 127 SER A C 1
ATOM 841 O O . SER A 1 130 ? -7.971 21.252 19.983 1.00 26.72 127 SER A O 1
ATOM 844 N N . GLN A 1 131 ? -6.992 22.620 21.463 1.00 27.00 128 GLN A N 1
ATOM 845 C CA . GLN A 1 131 ? -6.895 21.588 22.492 1.00 28.05 128 GLN A CA 1
ATOM 846 C C . GLN A 1 131 ? -8.280 21.096 22.898 1.00 24.76 128 GLN A C 1
ATOM 847 O O . GLN A 1 131 ? -8.511 19.896 23.004 1.00 25.25 128 GLN A O 1
ATOM 853 N N . ARG A 1 132 ? -9.196 22.031 23.121 1.00 23.98 129 ARG A N 1
ATOM 854 C CA . ARG A 1 132 ? -10.568 21.700 23.511 1.00 25.19 129 ARG A CA 1
ATOM 855 C C . ARG A 1 132 ? -11.279 20.849 22.451 1.00 24.81 129 ARG A C 1
ATOM 856 O O . ARG A 1 132 ? -12.015 19.912 22.785 1.00 25.31 129 ARG A O 1
ATOM 864 N N . LEU A 1 133 ? -11.057 21.184 21.183 1.00 21.78 130 LEU A N 1
ATOM 865 C CA . LEU A 1 133 ? -11.655 20.456 20.063 1.00 22.24 130 LEU A CA 1
ATOM 866 C C . LEU A 1 133 ? -11.045 19.064 19.899 1.00 23.24 130 LEU A C 1
ATOM 867 O O . LEU A 1 133 ? -11.748 18.102 19.590 1.00 23.23 130 LEU A O 1
ATOM 872 N N . VAL A 1 134 ? -9.743 18.949 20.116 1.00 25.72 131 VAL A N 1
ATOM 873 C CA . VAL A 1 134 ? -9.111 17.637 20.126 1.00 25.28 131 VAL A CA 1
ATOM 874 C C . VAL A 1 134 ? -9.775 16.753 21.179 1.00 25.00 131 VAL A C 1
ATOM 875 O O . VAL A 1 134 ? -10.135 15.613 20.902 1.00 25.84 131 VAL A O 1
ATOM 879 N N . ALA A 1 135 ? -9.960 17.283 22.384 1.00 25.37 132 ALA A N 1
ATOM 880 C CA . ALA A 1 135 ? -10.549 16.500 23.461 1.00 27.08 132 ALA A CA 1
ATOM 881 C C . ALA A 1 135 ? -12.007 16.130 23.173 1.00 26.45 132 ALA A C 1
ATOM 882 O O . ALA A 1 135 ? -12.431 15.007 23.421 1.00 26.97 132 ALA A O 1
ATOM 884 N N . LEU A 1 136 ? -12.768 17.084 22.648 1.00 25.60 133 LEU A N 1
ATOM 885 C CA . LEU A 1 136 ? -14.176 16.869 22.332 1.00 24.35 133 LEU A CA 1
ATOM 886 C C . LEU A 1 136 ? -14.352 15.767 21.301 1.00 22.04 133 LEU A C 1
ATOM 887 O O . LEU A 1 136 ? -15.078 14.804 21.520 1.00 23.12 133 LEU A O 1
ATOM 892 N N . LEU A 1 137 ? -13.674 15.919 20.171 1.00 21.12 134 LEU A N 1
ATOM 893 C CA . LEU A 1 137 ? -13.846 15.020 19.046 1.00 22.86 134 LEU A CA 1
ATOM 894 C C . LEU A 1 137 ? -13.324 13.614 19.345 1.00 24.23 134 LEU A C 1
ATOM 895 O O . LEU A 1 137 ? -13.954 12.629 18.951 1.00 26.16 134 LEU A O 1
ATOM 900 N N . SER A 1 138 ? -12.189 13.518 20.039 1.00 22.53 135 SER A N 1
ATOM 901 C CA . SER A 1 138 ? -11.690 12.228 20.520 1.00 26.16 135 SER A CA 1
ATOM 902 C C . SER A 1 138 ? -12.744 11.512 21.344 1.00 27.33 135 SER A C 1
ATOM 903 O O . SER A 1 138 ? -12.985 10.318 21.175 1.00 28.67 135 SER A O 1
ATOM 906 N N . SER A 1 139 ? -13.342 12.247 22.273 1.00 27.75 136 SER A N 1
ATOM 907 C CA . SER A 1 139 ? -14.323 11.667 23.176 1.00 30.81 136 SER A CA 1
ATOM 908 C C . SER A 1 139 ? -15.546 11.162 22.424 1.00 29.89 136 SER A C 1
ATOM 909 O O . SER A 1 139 ? -16.090 10.112 22.770 1.00 31.50 136 SER A O 1
ATOM 912 N N . ARG A 1 140 ? -15.998 11.904 21.416 1.00 29.30 137 ARG A N 1
ATOM 913 C CA . ARG A 1 140 ? -17.188 11.484 20.676 1.00 32.43 137 ARG A CA 1
ATOM 914 C C . ARG A 1 140 ? -16.882 10.221 19.888 1.00 33.40 137 ARG A C 1
ATOM 915 O O . ARG A 1 140 ? -17.723 9.330 19.786 1.00 35.89 137 ARG A O 1
ATOM 923 N N . LEU A 1 141 ? -15.676 10.144 19.336 1.00 32.23 138 LEU A N 1
ATOM 924 C CA . LEU A 1 141 ? -15.284 8.989 18.534 1.00 30.26 138 LEU A CA 1
ATOM 925 C C . LEU A 1 141 ? -15.047 7.760 19.405 1.00 31.87 138 LEU A C 1
ATOM 926 O O . LEU A 1 141 ? -15.459 6.655 19.054 1.00 33.60 138 LEU A O 1
ATOM 931 N N . MET A 1 142 ? -14.366 7.954 20.533 1.00 30.89 139 MET A N 1
ATOM 932 C CA . MET A 1 142 ? -14.041 6.850 21.431 1.00 33.82 139 MET A CA 1
ATOM 933 C C . MET A 1 142 ? -15.197 6.537 22.366 1.00 39.85 139 MET A C 1
ATOM 934 O O . MET A 1 142 ? -15.183 5.523 23.059 1.00 39.27 139 MET A O 1
ATOM 939 N N . GLY A 1 143 ? -16.199 7.407 22.385 1.00 49.27 140 GLY A N 1
ATOM 940 C CA . GLY A 1 143 ? -17.341 7.218 23.256 1.00 57.57 140 GLY A CA 1
ATOM 941 C C . GLY A 1 143 ? -18.362 6.260 22.678 1.00 58.12 140 GLY A C 1
ATOM 942 O O . GLY A 1 143 ? -18.335 5.064 22.959 1.00 67.42 140 GLY A O 1
ATOM 943 N N . GLN A 1 144 ? -19.260 6.788 21.855 1.00 46.74 141 GLN A N 1
ATOM 944 C CA . GLN A 1 144 ? -20.383 6.013 21.349 1.00 45.67 141 GLN A CA 1
ATOM 945 C C . GLN A 1 144 ? -20.052 5.235 20.074 1.00 39.11 141 GLN A C 1
ATOM 946 O O . GLN A 1 144 ? -20.747 4.288 19.717 1.00 37.80 141 GLN A O 1
ATOM 952 N N . HIS A 1 145 ? -18.992 5.622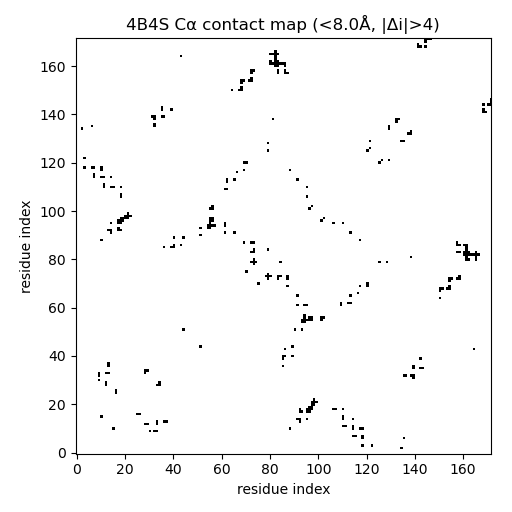 19.385 1.00 38.52 142 HIS A N 1
ATOM 953 C CA . HIS A 1 145 ? -18.732 5.050 18.071 1.00 36.76 142 HIS A CA 1
ATOM 954 C C . HIS A 1 145 ? -17.471 4.207 18.054 1.00 36.85 142 HIS A C 1
ATOM 955 O O . HIS A 1 145 ? -16.951 3.866 16.996 1.00 35.80 142 HIS A O 1
ATOM 962 N N . ARG A 1 146 ? -17.002 3.844 19.240 1.00 39.98 143 ARG A N 1
ATOM 963 C CA . ARG A 1 146 ? -15.780 3.070 19.366 1.00 41.67 143 ARG A CA 1
ATOM 964 C C . ARG A 1 146 ? -15.879 1.717 18.668 1.00 41.79 143 ARG A C 1
ATOM 965 O O . ARG A 1 146 ? -14.988 1.332 17.912 1.00 41.32 143 ARG A O 1
ATOM 973 N N . ALA A 1 147 ? -16.956 0.991 18.943 1.00 40.78 144 ALA A N 1
ATOM 974 C CA . ALA A 1 147 ? -17.166 -0.320 18.345 1.00 42.35 144 ALA A CA 1
ATOM 975 C C . ALA A 1 147 ? -17.189 -0.200 16.825 1.00 39.07 144 ALA A C 1
ATOM 976 O O . ALA A 1 147 ? -16.583 -1.006 16.116 1.00 38.71 144 ALA A O 1
ATOM 978 N N . TRP A 1 148 ? -17.889 0.815 16.332 1.00 38.13 145 TRP A N 1
ATOM 979 C CA . TRP A 1 148 ? -17.984 1.058 14.898 1.00 39.03 145 TRP A CA 1
ATOM 980 C C . TRP A 1 148 ? -16.599 1.280 14.289 1.00 36.62 145 TRP A C 1
ATOM 981 O O . TRP A 1 148 ? -16.292 0.778 13.198 1.00 37.95 145 TRP A O 1
ATOM 992 N N . LEU A 1 149 ? -15.758 2.024 15.000 1.00 32.73 146 LEU A N 1
ATOM 993 C CA . LEU A 1 149 ? -14.415 2.344 14.522 1.00 33.90 146 LEU A CA 1
ATOM 994 C C . LEU A 1 149 ? -13.518 1.114 14.441 1.00 35.17 146 LEU A C 1
ATOM 995 O O . LEU A 1 149 ? -12.714 0.979 13.521 1.00 33.12 146 LEU A O 1
ATOM 1000 N N . GLN A 1 150 ? -13.649 0.222 15.413 1.00 40.27 147 GLN A N 1
ATOM 1001 C CA . GLN A 1 150 ? -12.830 -0.982 15.452 1.00 43.26 147 GLN A CA 1
ATOM 1002 C C . GLN A 1 150 ? -13.229 -1.948 14.342 1.00 42.77 147 GLN A C 1
ATOM 1003 O O . GLN A 1 150 ? -12.375 -2.593 13.728 1.00 42.41 147 GLN A O 1
ATOM 1009 N N . ALA A 1 151 ? -14.532 -2.043 14.091 1.00 43.07 148 ALA A N 1
ATOM 1010 C CA . ALA A 1 151 ? -15.053 -2.922 13.051 1.00 45.28 148 ALA A CA 1
ATOM 1011 C C . ALA A 1 151 ? -14.595 -2.446 11.666 1.00 44.67 148 ALA A C 1
ATOM 1012 O O . ALA A 1 151 ? -14.484 -3.243 10.737 1.00 46.53 148 ALA A O 1
ATOM 1014 N N . GLN A 1 152 ? -14.331 -1.146 11.537 1.00 41.81 149 GLN A N 1
ATOM 1015 C CA . GLN A 1 152 ? -13.832 -0.574 10.285 1.00 42.56 149 GLN A CA 1
ATOM 1016 C C . GLN A 1 152 ? -12.329 -0.776 10.127 1.00 39.12 149 GLN A C 1
ATOM 1017 O O . GLN A 1 152 ? -11.752 -0.350 9.134 1.00 37.60 149 GLN A O 1
ATOM 1023 N N . GLY A 1 153 ? -11.698 -1.418 11.104 1.00 38.14 150 GLY A N 1
ATOM 1024 C CA . GLY A 1 153 ? -10.267 -1.663 11.056 1.00 38.09 150 GLY A CA 1
ATOM 1025 C C . GLY A 1 153 ? -9.470 -0.486 11.575 1.00 36.22 150 GLY A C 1
ATOM 1026 O O . GLY A 1 153 ? -8.286 -0.344 11.281 1.00 34.14 150 GLY A O 1
ATOM 1027 N N . GLY A 1 154 ? -10.121 0.364 12.359 1.00 31.74 151 GLY A N 1
ATOM 1028 C CA . GLY A 1 154 ? -9.446 1.498 12.957 1.00 30.97 151 GLY A CA 1
ATOM 1029 C C . GLY A 1 154 ? -8.948 2.512 11.944 1.00 28.37 151 GLY A C 1
ATOM 1030 O O . GLY A 1 154 ? -9.502 2.657 10.846 1.00 26.92 151 GLY A O 1
ATOM 1031 N N . TRP A 1 155 ? -7.890 3.225 12.318 1.00 26.24 152 TRP A N 1
ATOM 1032 C CA . TRP A 1 155 ? -7.383 4.299 11.481 1.00 22.01 152 TRP A CA 1
ATOM 1033 C C . TRP A 1 155 ? -6.702 3.778 10.217 1.00 21.56 152 TRP A C 1
ATOM 1034 O O . TRP A 1 155 ? -6.617 4.492 9.225 1.00 21.07 152 TRP A O 1
ATOM 1045 N N . ASP A 1 156 ? -6.253 2.528 10.238 1.00 23.78 153 ASP A N 1
ATOM 1046 C CA . ASP A 1 156 ? -5.758 1.898 9.025 1.00 27.58 153 ASP A CA 1
ATOM 1047 C C . ASP A 1 156 ? -6.912 1.696 8.043 1.00 25.42 153 ASP A C 1
ATOM 1048 O O . ASP A 1 156 ? -6.734 1.823 6.835 1.00 25.78 153 ASP A O 1
ATOM 1053 N N . GLY A 1 157 ? -8.096 1.382 8.562 1.00 23.15 154 GLY A N 1
ATOM 1054 C CA . GLY A 1 157 ? -9.277 1.272 7.724 1.00 22.03 154 GLY A CA 1
ATOM 1055 C C . GLY A 1 157 ? -9.617 2.605 7.086 1.00 21.46 154 GLY A C 1
ATOM 1056 O O . GLY A 1 157 ? -9.972 2.682 5.902 1.00 21.70 154 GLY A O 1
ATOM 1057 N N . PHE A 1 158 ? -9.522 3.658 7.890 1.00 19.50 155 PHE A N 1
ATOM 1058 C CA . PHE A 1 158 ? -9.729 5.021 7.438 1.00 19.94 155 PHE A CA 1
ATOM 1059 C C . PHE A 1 158 ? -8.798 5.344 6.267 1.00 20.11 155 PHE A C 1
ATOM 1060 O O . PHE A 1 158 ? -9.235 5.841 5.219 1.00 19.52 155 PHE A O 1
ATOM 1068 N N . SER A 1 159 ? -7.513 5.065 6.448 1.00 19.32 156 SER A N 1
ATOM 1069 C CA . SER A 1 159 ? -6.521 5.395 5.429 1.00 20.11 156 SER A CA 1
ATOM 1070 C C . SER A 1 159 ? -6.793 4.632 4.138 1.00 20.40 156 SER A C 1
ATOM 1071 O O . SER A 1 159 ? -6.735 5.200 3.047 1.00 20.63 156 SER A O 1
ATOM 1074 N N . HIS A 1 160 ? -7.084 3.342 4.275 1.00 20.03 157 HIS A N 1
ATOM 1075 C CA . HIS A 1 160 ? -7.388 2.493 3.133 1.00 23.04 157 HIS A CA 1
ATOM 1076 C C . HIS A 1 160 ? -8.630 2.987 2.384 1.00 23.18 157 HIS A C 1
ATOM 1077 O O . HIS A 1 160 ? -8.673 2.992 1.145 1.00 22.26 157 HIS A O 1
ATOM 1084 N N . PHE A 1 161 ? -9.644 3.384 3.144 1.00 21.19 158 PHE A N 1
ATOM 1085 C CA . PHE A 1 161 ? -10.904 3.842 2.571 1.00 20.50 158 PHE A CA 1
ATOM 1086 C C . PHE A 1 161 ? -10.704 5.013 1.608 1.00 19.88 158 PHE A C 1
ATOM 1087 O O . PHE A 1 161 ? -11.248 5.020 0.510 1.00 21.88 158 PHE A O 1
ATOM 1095 N N . PHE A 1 162 ? -9.926 6.004 2.017 1.00 18.29 159 PHE A N 1
ATOM 1096 C CA . PHE A 1 162 ? -9.745 7.193 1.202 1.00 19.83 159 PHE A CA 1
ATOM 1097 C C . PHE A 1 162 ? -8.603 7.092 0.173 1.00 21.30 159 PHE A C 1
ATOM 1098 O O . PHE A 1 162 ? -8.396 8.016 -0.610 1.00 23.95 159 PHE A O 1
ATOM 1106 N N . ARG A 1 163 ? -7.885 5.974 0.161 1.00 20.39 160 ARG A N 1
ATOM 1107 C CA . ARG A 1 163 ? -6.843 5.736 -0.850 1.00 24.56 160 ARG A CA 1
ATOM 1108 C C . ARG A 1 163 ? -7.421 4.898 -1.983 1.00 27.38 160 ARG A C 1
ATOM 1109 O O . ARG A 1 163 ? -6.707 4.434 -2.874 1.00 29.51 160 ARG A O 1
ATOM 1117 N N . THR A 1 164 ? -8.725 4.668 -1.927 1.00 30.19 161 THR A N 1
ATOM 1118 C CA . THR A 1 164 ? -9.386 3.864 -2.946 1.00 34.82 161 THR A CA 1
ATOM 1119 C C . THR A 1 164 ? -9.048 4.419 -4.328 1.00 37.23 161 THR A C 1
ATOM 1120 O O . THR A 1 164 ? -9.293 5.593 -4.585 1.00 39.77 161 THR A O 1
ATOM 1124 N N . PRO A 1 165 ? -8.477 3.584 -5.223 1.00 37.85 162 PRO A N 1
ATOM 1125 C CA . PRO A 1 165 ? -8.164 4.063 -6.575 1.00 39.32 162 PRO A CA 1
ATOM 1126 C C . PRO A 1 165 ? -9.403 4.626 -7.246 1.00 44.52 162 PRO A C 1
ATOM 1127 O O . PRO A 1 165 ? -10.524 4.241 -6.912 1.00 44.96 162 PRO A O 1
ATOM 1131 N N . PHE A 1 166 ? -9.209 5.533 -8.188 1.00 50.15 163 PHE A N 1
ATOM 1132 C CA . PHE A 1 166 ? -10.336 6.064 -8.927 1.00 57.19 163 PHE A CA 1
ATOM 1133 C C . PHE A 1 166 ? -10.184 5.812 -10.420 1.00 62.74 163 PHE A C 1
ATOM 1134 O O . PHE A 1 166 ? -9.150 5.325 -10.874 1.00 59.95 163 PHE A O 1
ATOM 1142 N N . PRO A 1 167 ? -11.235 6.127 -11.184 1.00 73.64 164 PRO A N 1
ATOM 1143 C CA . PRO A 1 167 ? -11.257 6.014 -12.645 1.00 80.23 164 PRO A CA 1
ATOM 1144 C C . PRO A 1 167 ? -10.260 6.952 -13.326 1.00 82.54 164 PRO A C 1
ATOM 1145 O O . PRO A 1 167 ? -9.050 6.818 -13.142 1.00 82.03 164 PRO A O 1
ATOM 1149 N N . ARG B 2 5 ? -32.173 27.655 16.963 1.00 72.08 53 ARG B N 1
ATOM 1150 C CA . ARG B 2 5 ? -31.025 26.801 17.237 1.00 68.74 53 ARG B CA 1
ATOM 1151 C C . ARG B 2 5 ? -30.284 26.479 15.943 1.00 65.85 53 ARG B C 1
ATOM 1152 O O . ARG B 2 5 ? -30.496 25.422 15.347 1.00 59.41 53 ARG B O 1
ATOM 1160 N N . PRO B 2 6 ? -29.393 27.385 15.513 1.00 72.65 54 PRO B N 1
ATOM 1161 C CA . PRO B 2 6 ? -28.768 27.206 14.197 1.00 69.01 54 PRO B CA 1
ATOM 1162 C C . PRO B 2 6 ? -27.980 25.903 14.068 1.00 63.21 54 PRO B C 1
ATOM 1163 O O . PRO B 2 6 ? -27.782 25.431 12.946 1.00 59.48 54 PRO B O 1
ATOM 1167 N N . GLU B 2 7 ? -27.548 25.333 15.192 1.00 59.37 55 GLU B N 1
ATOM 1168 C CA . GLU B 2 7 ? -26.728 24.124 15.169 1.00 55.50 55 GLU B CA 1
ATOM 1169 C C . GLU B 2 7 ? -27.444 22.980 14.462 1.00 54.05 55 GLU B C 1
ATOM 1170 O O . GLU B 2 7 ? -26.813 22.165 13.793 1.00 49.52 55 GLU B O 1
ATOM 1176 N N . ILE B 2 8 ? -28.763 22.927 14.607 1.00 57.62 56 ILE B N 1
ATOM 1177 C CA . ILE B 2 8 ? -29.558 21.862 14.014 1.00 57.57 56 ILE B CA 1
ATOM 1178 C C . ILE B 2 8 ? -29.486 21.898 12.482 1.00 55.67 56 ILE B C 1
ATOM 1179 O O . ILE B 2 8 ? -29.470 20.849 11.838 1.00 55.96 56 ILE B O 1
ATOM 1184 N N . TRP B 2 9 ? -29.435 23.100 11.909 1.00 52.97 57 TRP B N 1
ATOM 1185 C CA . TRP B 2 9 ? -29.413 23.265 10.452 1.00 50.19 57 TRP B CA 1
ATOM 1186 C C . TRP B 2 9 ? -28.030 22.978 9.872 1.00 44.95 57 TRP B C 1
ATOM 1187 O O . TRP B 2 9 ? -27.906 22.412 8.790 1.00 40.53 57 TRP B O 1
ATOM 1198 N N . ILE B 2 10 ? -26.997 23.419 10.576 1.00 45.54 58 ILE B N 1
ATOM 1199 C CA . ILE B 2 10 ? -25.640 23.254 10.086 1.00 44.47 58 ILE B CA 1
ATOM 1200 C C . ILE B 2 10 ? -25.284 21.788 10.177 1.00 40.89 58 ILE B C 1
ATOM 1201 O O . ILE B 2 10 ? -24.674 21.242 9.261 1.00 38.20 58 ILE B O 1
ATOM 1206 N N . ALA B 2 11 ? -25.683 21.152 11.274 1.00 42.89 59 ALA B N 1
ATOM 1207 C CA . ALA B 2 11 ? -25.459 19.728 11.455 1.00 45.87 59 ALA B CA 1
ATOM 1208 C C . ALA B 2 11 ? -26.062 18.974 10.278 1.00 42.53 59 ALA B C 1
ATOM 1209 O O . ALA B 2 11 ? -25.497 17.990 9.814 1.00 38.64 59 ALA B O 1
ATOM 1211 N N . GLN B 2 12 ? -27.213 19.457 9.813 1.00 43.06 60 GLN B N 1
ATOM 1212 C CA . GLN B 2 12 ? -27.939 18.851 8.702 1.00 43.61 60 GLN B CA 1
ATOM 1213 C C . GLN B 2 12 ? -27.102 18.846 7.432 1.00 38.85 60 GLN B C 1
ATOM 1214 O O . GLN B 2 12 ? -27.001 17.832 6.745 1.00 36.78 60 GLN B O 1
ATOM 1220 N N . GLU B 2 13 ? -26.525 19.999 7.121 1.00 38.56 61 GLU B N 1
ATOM 1221 C CA . GLU B 2 13 ? -25.691 20.163 5.937 1.00 37.78 61 GLU B CA 1
ATOM 1222 C C . GLU B 2 13 ? -24.385 19.363 6.050 1.00 33.29 61 GLU B C 1
ATOM 1223 O O . GLU B 2 13 ? -23.909 18.800 5.065 1.00 32.30 61 GLU B O 1
ATOM 1229 N N . LEU B 2 14 ? -23.814 19.324 7.251 1.00 26.35 62 LEU B N 1
ATOM 1230 C CA . LEU B 2 14 ? -22.598 18.555 7.493 1.00 23.33 62 LEU B CA 1
ATOM 1231 C C . LEU B 2 14 ? -22.897 17.076 7.294 1.00 22.53 62 LEU B C 1
ATOM 1232 O O . LEU B 2 14 ? -22.081 16.318 6.785 1.00 21.49 62 LEU B O 1
ATOM 1237 N N . ARG B 2 15 ? -24.095 16.671 7.689 1.00 25.45 63 ARG B N 1
ATOM 1238 C CA . ARG B 2 15 ? -24.523 15.294 7.521 1.00 26.13 63 ARG B CA 1
ATOM 1239 C C . ARG B 2 15 ? -24.678 14.941 6.036 1.00 25.00 63 ARG B C 1
ATOM 1240 O O . ARG B 2 15 ? -24.235 13.879 5.588 1.00 23.27 63 ARG B O 1
ATOM 1248 N N . ARG B 2 16 ? -25.294 15.839 5.275 1.00 25.83 64 ARG B N 1
ATOM 1249 C CA . ARG B 2 16 ? -25.496 15.621 3.842 1.00 27.79 64 ARG B CA 1
ATOM 1250 C C . ARG B 2 16 ? -24.167 15.598 3.110 1.00 25.37 64 ARG B C 1
ATOM 1251 O O . ARG B 2 16 ? -23.917 14.734 2.276 1.00 25.75 64 ARG B O 1
ATOM 1259 N N . ILE B 2 17 ? -23.320 16.568 3.426 1.00 25.88 65 ILE B N 1
ATOM 1260 C CA . ILE B 2 17 ? -21.990 16.664 2.844 1.00 25.56 65 ILE B CA 1
ATOM 1261 C C . ILE B 2 17 ? -21.192 15.390 3.097 1.00 23.20 65 ILE B C 1
ATOM 1262 O O . ILE B 2 17 ? -20.588 14.830 2.184 1.00 20.36 65 ILE B O 1
ATOM 1267 N N . GLY B 2 18 ? -21.189 14.932 4.345 1.00 22.54 66 GLY B N 1
ATOM 1268 C CA . GLY B 2 18 ? -20.457 13.739 4.710 1.00 20.18 66 GLY B CA 1
ATOM 1269 C C . GLY B 2 18 ? -20.968 12.483 4.033 1.00 22.05 66 GLY B C 1
ATOM 1270 O O . GLY B 2 18 ? -20.177 11.634 3.628 1.00 24.15 66 GLY B O 1
ATOM 1271 N N . ASP B 2 19 ? -22.289 12.343 3.931 1.00 22.96 67 ASP B N 1
ATOM 1272 C CA . ASP B 2 19 ? -22.869 11.174 3.289 1.00 25.56 67 ASP B CA 1
ATOM 1273 C C . ASP B 2 19 ? -22.518 11.158 1.804 1.00 25.10 67 ASP B C 1
ATOM 1274 O O . ASP B 2 19 ? -22.235 10.103 1.237 1.00 25.13 67 ASP B O 1
ATOM 1279 N N . GLU B 2 20 ? -22.544 12.322 1.167 1.00 27.08 68 GLU B N 1
ATOM 1280 C CA . GLU B 2 20 ? -22.195 12.415 -0.254 1.00 28.18 68 GLU B CA 1
ATOM 1281 C C . GLU B 2 20 ? -20.713 12.106 -0.466 1.00 25.07 68 GLU B C 1
ATOM 1282 O O . GLU B 2 20 ? -20.346 11.359 -1.369 1.00 26.85 68 GLU B O 1
ATOM 1288 N N . PHE B 2 21 ? -19.863 12.708 0.354 1.00 23.37 69 PHE B N 1
ATOM 1289 C CA . PHE B 2 21 ? -18.418 12.509 0.246 1.00 23.29 69 PHE B CA 1
ATOM 1290 C C . PHE B 2 21 ? -18.069 11.039 0.427 1.00 24.57 69 PHE B C 1
ATOM 1291 O O . PHE B 2 21 ? -17.258 10.482 -0.316 1.00 25.07 69 PHE B O 1
ATOM 1299 N N . ASN B 2 22 ? -18.707 10.408 1.405 1.00 26.91 70 ASN B N 1
ATOM 1300 C CA . ASN B 2 22 ? -18.508 8.989 1.669 1.00 27.17 70 ASN B CA 1
ATOM 1301 C C . ASN B 2 22 ? -18.827 8.137 0.445 1.00 27.77 70 ASN B C 1
ATOM 1302 O O . ASN B 2 22 ? -18.128 7.167 0.142 1.00 26.10 70 ASN B O 1
ATOM 1307 N N . ALA B 2 23 ? -19.892 8.512 -0.255 1.00 27.96 71 ALA B N 1
ATOM 1308 C CA . ALA B 2 23 ? -20.370 7.746 -1.395 1.00 29.34 71 ALA B CA 1
ATOM 1309 C C . ALA B 2 23 ? -19.359 7.713 -2.551 1.00 26.86 71 ALA B C 1
ATOM 1310 O O . ALA B 2 23 ? -19.351 6.761 -3.335 1.00 31.23 71 ALA B O 1
ATOM 1312 N N . TYR B 2 24 ? -18.519 8.740 -2.668 1.00 31.05 72 TYR B N 1
ATOM 1313 C CA . TYR B 2 24 ? -17.511 8.769 -3.732 1.00 32.66 72 TYR B CA 1
ATOM 1314 C C . TYR B 2 24 ? -16.476 7.672 -3.526 1.00 33.44 72 TYR B C 1
ATOM 1315 O O . TYR B 2 24 ? -15.937 7.129 -4.491 1.00 35.60 72 TYR B O 1
ATOM 1324 N N . TYR B 2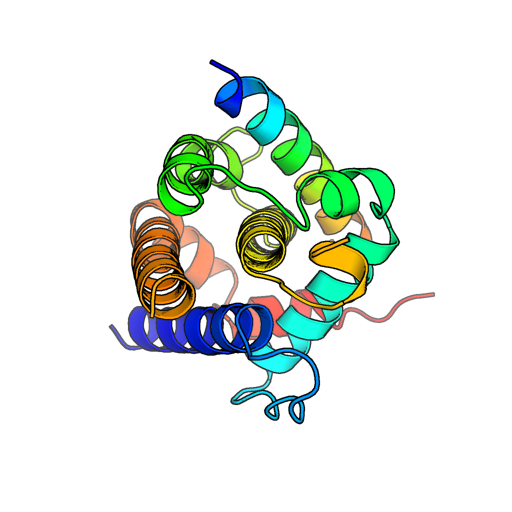 25 ? -16.203 7.347 -2.263 1.00 30.39 73 TYR B N 1
ATOM 1325 C CA . TYR B 2 25 ? -15.169 6.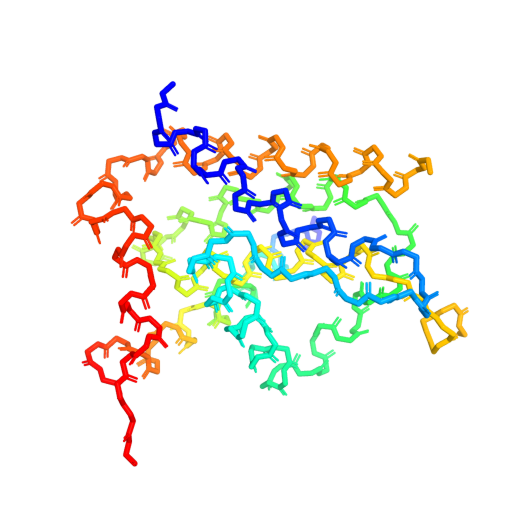372 -1.935 1.00 31.55 73 TYR B CA 1
ATOM 1326 C C . TYR B 2 25 ? -15.740 5.004 -1.629 1.00 35.99 73 TYR B C 1
ATOM 1327 O O . TYR B 2 25 ? -15.059 3.990 -1.794 1.00 39.40 73 TYR B O 1
ATOM 1336 N N . ALA B 2 26 ? -16.989 4.971 -1.180 1.00 37.10 74 ALA B N 1
ATOM 1337 C CA . ALA B 2 26 ? -17.587 3.715 -0.768 1.00 43.47 74 ALA B CA 1
ATOM 1338 C C . ALA B 2 26 ? -17.429 2.744 -1.920 1.00 53.34 74 ALA B C 1
ATOM 1339 O O . ALA B 2 26 ? -17.965 2.963 -3.007 1.00 49.16 74 ALA B O 1
ATOM 1341 N N . ARG B 2 27 ? -16.631 1.709 -1.680 1.00 69.11 75 ARG B N 1
ATOM 1342 C CA . ARG B 2 27 ? -16.335 0.685 -2.673 1.00 79.50 75 ARG B CA 1
ATOM 1343 C C . ARG B 2 27 ? -15.264 1.082 -3.691 1.00 82.06 75 ARG B C 1
ATOM 1344 O O . ARG B 2 27 ? -14.319 0.328 -3.921 1.00 85.70 75 ARG B O 1
ATOM 1352 N N . ARG B 2 28 ? -15.410 2.255 -4.300 1.00 79.62 76 ARG B N 1
ATOM 1353 C CA . ARG B 2 28 ? -14.486 2.684 -5.347 1.00 78.41 76 ARG B CA 1
ATOM 1354 C C . ARG B 2 28 ? -14.479 4.200 -5.508 1.00 76.84 76 ARG B C 1
ATOM 1355 O O . ARG B 2 28 ? -14.396 4.712 -6.624 1.00 78.49 76 ARG B O 1
#

B-factor: mean 37.19, std 16.64, range [14.39, 98.13]

Foldseek 3Di:
DVLLVVLLLLLCLLLVQLQDDPPDDRDPQPDLLNVLLVVVLVVVCVVVVVVLVVLQLPPDDLLVVLLVCVQCLQQPPVHHDLVSLSVSSSSSSSNNHDDDVNVCVVSVVSSVSVSVSNSCSCCPPVVVVCVVCVHSVSSSVVSVPDDD/DCVVVVVVVVVVVVVVVCVVVVVD

Secondary structure (DSSP, 8-state):
-HHHHHHHHHHHHHHHHHTSPTTSPPPPPSSHHHHHHHHHHHHHHHHTHHHHHTTTT--S-HHHHHHHHHHHHHHSTT---HHHHHHHHHHHHHHH---HHHH--HHHHHHHHHHHHHHHHHHHTSHHHHHHTTHHHHHHHHHT----/-HHHHHHHHHHHHHHHHHHHHS--

Organism: Homo sapiens (NCBI:txid9606)

CATH classification: 1.10.437.10